Protein AF-A0AA36DPD6-F1 (afdb_monomer_lite)

Radius of gyration: 18.38 Å; chains: 1; bounding box: 48×62×48 Å

Secondary structure (DSSP, 8-state):
---------------TTSPPPP--SPPPPTTPPPP--SS-PPPPGGGGT--HHHHHHH-TTTTTTT---TTSSSSHHHHHHHHTTSTTTTS----SSS-HHHHHHHHHHHHHHHHHHHHS---GGGGGSSS-HHHHHHHHHTTTT-SBTTB-SPPTTS-TT--SSSTTTT--

Foldseek 3Di:
DDDDDDPPPPQQDPPVPFDQDDADDDDDDPPADFDDQPVPFDFAPCPVPCDQRNQQNQAVCAPQGNGADRRGCSHPRNVRSVVSVVNCQLAADDDPPDDRNVVSVVSVVVVQVVQCVVQFLQDPVLVVDPDDPVVSVSNRSNRGNNHDLQDYPQHPPADPVQSPNDPVSVPD

Organism: Cylicocyclus nassatus (NCBI:txid53992)

Structure (mmCIF, N/CA/C/O backbone):
data_AF-A0AA36DPD6-F1
#
_entry.id   AF-A0AA36DPD6-F1
#
loop_
_atom_site.group_PDB
_atom_site.id
_atom_site.type_symbol
_atom_site.label_atom_id
_atom_site.label_alt_id
_atom_site.label_comp_id
_atom_site.label_asym_id
_atom_site.label_entity_id
_atom_site.label_seq_id
_atom_site.pdbx_PDB_ins_code
_atom_site.Cartn_x
_atom_site.Cartn_y
_atom_site.Cartn_z
_atom_site.occupancy
_atom_site.B_iso_or_equiv
_atom_site.auth_seq_id
_atom_site.auth_comp_id
_atom_site.auth_asym_id
_atom_site.auth_atom_id
_atom_site.pdbx_PDB_model_num
ATOM 1 N N . MET A 1 1 ? -4.916 35.727 22.842 1.00 34.03 1 MET A N 1
ATOM 2 C CA . MET A 1 1 ? -4.747 35.913 21.387 1.00 34.03 1 MET A CA 1
ATOM 3 C C . MET A 1 1 ? -4.153 34.631 20.855 1.00 34.03 1 MET A C 1
ATOM 5 O O . MET A 1 1 ? -3.199 34.140 21.436 1.00 34.03 1 MET A O 1
ATOM 9 N N . ILE A 1 2 ? -4.848 34.042 19.893 1.00 33.34 2 ILE A N 1
ATOM 10 C CA . ILE A 1 2 ? -4.701 32.664 19.426 1.00 33.34 2 ILE A CA 1
ATOM 11 C C . ILE A 1 2 ? -3.486 32.595 18.495 1.00 33.34 2 ILE A C 1
ATOM 13 O O . ILE A 1 2 ? -3.433 33.336 17.515 1.00 33.34 2 ILE A O 1
ATOM 17 N N . GLU A 1 3 ? -2.517 31.735 18.809 1.00 30.28 3 GLU A N 1
ATOM 18 C CA . GLU A 1 3 ? -1.439 31.372 17.889 1.00 30.28 3 GLU A CA 1
ATOM 19 C C . GLU A 1 3 ? -2.005 30.448 16.805 1.00 30.28 3 GLU A C 1
ATOM 21 O O . GLU A 1 3 ? -2.449 29.330 17.067 1.00 30.28 3 GLU A O 1
ATOM 26 N N . ASN A 1 4 ? -2.027 30.956 15.574 1.00 33.47 4 ASN A N 1
ATOM 27 C CA . ASN A 1 4 ? -2.384 30.205 14.380 1.00 33.47 4 ASN A CA 1
ATOM 28 C C . ASN A 1 4 ? -1.277 29.191 14.067 1.00 33.47 4 ASN A C 1
ATOM 30 O O . ASN A 1 4 ? -0.265 29.534 13.457 1.00 33.47 4 ASN A O 1
ATOM 34 N N . ALA A 1 5 ? -1.490 27.933 14.450 1.00 35.34 5 ALA A N 1
ATOM 35 C CA . ALA A 1 5 ? -0.725 26.810 13.932 1.00 35.34 5 ALA A CA 1
ATOM 36 C C . ALA A 1 5 ? -1.111 26.580 12.463 1.00 35.34 5 ALA A C 1
ATOM 38 O O . ALA A 1 5 ? -2.192 26.081 12.141 1.00 35.34 5 ALA A O 1
ATOM 39 N N . THR A 1 6 ? -0.226 26.984 11.558 1.00 35.34 6 THR A N 1
ATOM 40 C CA . THR A 1 6 ? -0.337 26.748 10.121 1.00 35.34 6 THR A CA 1
ATOM 41 C C . THR A 1 6 ? -0.335 25.240 9.862 1.00 35.34 6 THR A C 1
ATOM 43 O O . THR A 1 6 ?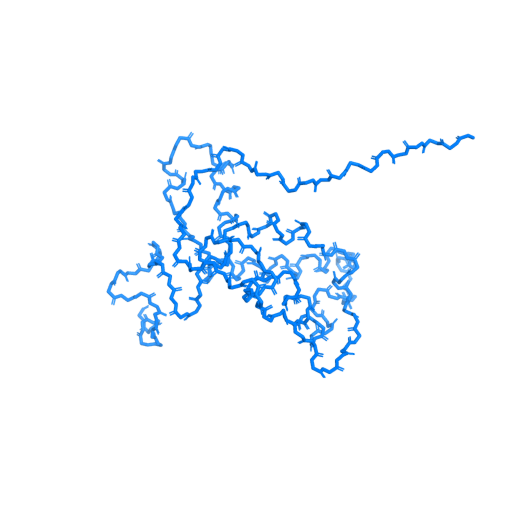 0.700 24.585 9.968 1.00 35.34 6 THR A O 1
ATOM 46 N N . LYS A 1 7 ? -1.501 24.678 9.518 1.00 37.25 7 LYS A N 1
ATOM 47 C CA . LYS A 1 7 ? -1.626 23.338 8.928 1.00 37.25 7 LYS A CA 1
ATOM 48 C C . LYS A 1 7 ? -0.817 23.311 7.632 1.00 37.25 7 LYS A C 1
ATOM 50 O O . LYS A 1 7 ? -1.281 23.773 6.591 1.00 37.25 7 LYS A O 1
ATOM 55 N N . LYS A 1 8 ? 0.408 22.793 7.702 1.00 32.47 8 LYS A N 1
ATOM 56 C CA . LYS A 1 8 ? 1.196 22.433 6.527 1.00 32.47 8 LYS A CA 1
ATOM 57 C C . LYS A 1 8 ? 0.502 21.220 5.907 1.00 32.47 8 LYS A C 1
ATOM 59 O O . LYS A 1 8 ? 0.535 20.132 6.470 1.00 32.47 8 LYS A O 1
ATOM 64 N N . SER A 1 9 ? -0.208 21.443 4.805 1.00 35.50 9 SER A N 1
ATOM 65 C CA . SER A 1 9 ? -0.670 20.369 3.932 1.00 35.50 9 SER A CA 1
ATOM 66 C C . SER A 1 9 ? 0.580 19.670 3.397 1.00 35.50 9 SER A C 1
ATOM 68 O O . SER A 1 9 ? 1.333 20.246 2.615 1.00 35.50 9 SER A O 1
ATOM 70 N N . LEU A 1 10 ? 0.852 18.477 3.924 1.00 37.88 10 LEU A N 1
ATOM 71 C CA . LEU A 1 10 ? 1.813 17.535 3.366 1.00 37.88 10 LEU A CA 1
ATOM 72 C C . LEU A 1 10 ? 1.173 16.981 2.091 1.00 37.88 10 LEU A C 1
ATOM 74 O O . LEU A 1 10 ? 0.448 15.993 2.137 1.00 37.88 10 LEU A O 1
ATOM 78 N N . LEU A 1 11 ? 1.373 17.665 0.962 1.00 39.38 11 LEU A N 1
ATOM 79 C CA . LEU A 1 11 ? 1.318 16.975 -0.324 1.00 39.38 11 LEU A CA 1
ATOM 80 C C . LEU A 1 11 ? 2.364 15.858 -0.264 1.00 39.38 11 LEU A C 1
ATOM 82 O O . LEU A 1 11 ? 3.486 16.126 0.168 1.00 39.38 11 LEU A O 1
ATOM 86 N N . ALA A 1 12 ? 1.980 14.636 -0.645 1.00 43.88 12 ALA A N 1
ATOM 87 C CA . ALA A 1 12 ? 2.880 13.493 -0.736 1.00 43.88 12 ALA A CA 1
ATOM 88 C C . ALA A 1 12 ? 4.146 13.924 -1.485 1.00 43.88 12 ALA A C 1
ATOM 90 O O . ALA A 1 12 ? 4.090 14.314 -2.653 1.00 43.88 12 ALA A O 1
ATOM 91 N N . THR A 1 13 ? 5.267 13.962 -0.769 1.00 44.75 13 THR A N 1
ATOM 92 C CA . THR A 1 13 ? 6.548 14.352 -1.344 1.00 44.75 13 THR A CA 1
ATOM 93 C C . THR A 1 13 ? 6.917 13.232 -2.300 1.00 44.75 13 THR A C 1
ATOM 95 O O . THR A 1 13 ? 7.258 12.137 -1.858 1.00 44.75 13 THR A O 1
ATOM 98 N N . THR A 1 14 ? 6.826 13.468 -3.608 1.00 54.22 14 THR A N 1
ATOM 99 C CA . THR A 1 14 ? 7.543 12.615 -4.550 1.00 54.22 14 THR A CA 1
ATOM 100 C C . THR A 1 14 ? 9.003 12.708 -4.140 1.00 54.22 14 THR A C 1
ATOM 102 O O . THR A 1 14 ? 9.580 13.795 -4.120 1.00 54.22 14 THR A O 1
ATOM 105 N N . LEU A 1 15 ? 9.581 11.603 -3.673 1.00 65.31 15 LEU A N 1
ATOM 106 C CA . LEU A 1 15 ? 11.009 11.562 -3.399 1.00 65.31 15 LEU A CA 1
ATOM 107 C C . LEU A 1 15 ? 11.703 11.691 -4.755 1.00 65.31 15 LEU A C 1
ATOM 109 O O . LEU A 1 15 ? 11.852 10.706 -5.472 1.00 65.31 15 LEU A O 1
ATOM 113 N N . ASP A 1 16 ? 12.069 12.922 -5.119 1.00 71.88 16 ASP A N 1
ATOM 114 C CA . ASP A 1 16 ? 12.589 13.291 -6.445 1.00 71.88 16 ASP A CA 1
ATOM 115 C C . ASP A 1 16 ? 13.867 12.521 -6.838 1.00 71.88 16 ASP A C 1
ATOM 117 O O . ASP A 1 16 ? 14.292 12.565 -7.990 1.00 71.88 16 ASP A O 1
ATOM 121 N N . PHE A 1 17 ? 14.485 11.806 -5.892 1.00 87.81 17 PHE A N 1
ATOM 122 C CA . PHE A 1 17 ? 15.659 10.968 -6.119 1.00 87.81 17 PHE A CA 1
ATOM 123 C C . PHE A 1 17 ? 15.339 9.519 -6.514 1.00 87.81 17 PHE A C 1
ATOM 125 O O . PHE A 1 17 ? 16.241 8.818 -6.977 1.00 87.81 17 PHE A O 1
ATOM 132 N N . CYS A 1 18 ? 14.101 9.038 -6.346 1.00 89.69 18 CYS A N 1
ATOM 133 C CA . CYS A 1 18 ? 13.770 7.676 -6.750 1.00 89.69 18 CYS A CA 1
ATOM 134 C C . CYS A 1 18 ? 13.742 7.556 -8.278 1.00 89.69 18 CYS A C 1
ATOM 136 O O . CYS A 1 18 ? 13.136 8.395 -8.950 1.00 89.69 18 CYS A O 1
ATOM 138 N N . PRO A 1 19 ? 14.375 6.517 -8.853 1.00 89.25 19 PRO A N 1
ATOM 139 C CA . PRO A 1 19 ? 14.387 6.342 -10.294 1.00 89.25 19 PRO A CA 1
ATOM 140 C C . PRO A 1 19 ? 12.966 6.102 -10.823 1.00 89.25 19 PRO A C 1
ATOM 142 O O . PRO A 1 19 ? 12.109 5.576 -10.101 1.00 89.25 19 PRO A O 1
ATOM 145 N N . PRO A 1 20 ? 12.709 6.461 -12.092 1.00 89.12 20 PRO A N 1
ATOM 146 C CA . PRO A 1 20 ? 11.426 6.195 -12.719 1.00 89.12 20 PRO A CA 1
ATOM 147 C C . PRO A 1 20 ? 11.160 4.688 -12.771 1.00 89.12 20 PRO A C 1
ATOM 149 O O . PRO A 1 20 ? 12.065 3.895 -13.026 1.00 89.12 20 PRO A O 1
ATOM 152 N N . HIS A 1 21 ? 9.902 4.304 -12.576 1.00 87.31 21 HIS A N 1
ATOM 153 C CA . HIS A 1 21 ? 9.437 2.925 -12.704 1.00 87.31 21 HIS A CA 1
ATOM 154 C C . HIS A 1 21 ? 8.688 2.707 -14.017 1.00 87.31 21 HIS A C 1
ATOM 156 O O . HIS A 1 21 ? 8.232 3.644 -14.677 1.00 87.31 21 HIS A O 1
ATOM 162 N N . LEU A 1 22 ? 8.549 1.439 -14.399 1.00 87.94 22 LEU A N 1
ATOM 163 C CA . LEU A 1 22 ? 7.739 1.056 -15.550 1.00 87.94 22 LEU A CA 1
ATOM 164 C C . LEU A 1 22 ? 6.251 1.059 -15.184 1.00 87.94 22 LEU A C 1
ATOM 166 O O . LEU A 1 22 ? 5.880 0.835 -14.034 1.00 87.94 22 LEU A O 1
ATOM 170 N N . VAL A 1 23 ? 5.392 1.279 -16.175 1.00 90.00 23 VAL A N 1
ATOM 171 C CA . VAL A 1 23 ? 3.936 1.176 -16.024 1.00 90.00 23 VAL A CA 1
ATOM 172 C C . VAL A 1 23 ? 3.443 0.071 -16.944 1.00 90.00 23 VAL A C 1
ATOM 174 O O . VAL A 1 23 ? 3.645 0.137 -18.157 1.00 90.00 23 VAL A O 1
ATOM 177 N N . PHE A 1 24 ? 2.816 -0.951 -16.365 1.00 86.31 24 PHE A N 1
ATOM 178 C CA . PHE A 1 24 ? 2.312 -2.115 -17.099 1.00 86.31 24 PHE A CA 1
ATOM 179 C C . PHE A 1 24 ? 0.782 -2.137 -17.211 1.00 86.31 24 PHE A C 1
ATOM 181 O O . PHE A 1 24 ? 0.250 -2.816 -18.091 1.00 86.31 24 PHE A O 1
ATOM 188 N N . ALA A 1 25 ? 0.064 -1.394 -16.361 1.00 85.44 25 ALA A N 1
ATOM 189 C CA . ALA A 1 25 ? -1.387 -1.259 -16.469 1.00 85.44 25 ALA A CA 1
ATOM 190 C C . ALA A 1 25 ? -1.805 -0.215 -17.511 1.00 85.44 25 ALA A C 1
ATOM 192 O O . ALA A 1 25 ? -1.099 0.751 -17.802 1.00 85.44 25 ALA A O 1
ATOM 193 N N . LYS A 1 26 ? -3.018 -0.399 -18.036 1.00 87.62 26 LYS A N 1
ATOM 194 C CA . LYS A 1 26 ? -3.732 0.647 -18.769 1.00 87.62 26 LYS A CA 1
ATOM 195 C C . LYS A 1 26 ? -4.464 1.543 -17.769 1.00 87.62 26 LYS A C 1
ATOM 197 O O . LYS A 1 26 ? -5.011 1.004 -16.805 1.00 87.62 26 LYS A O 1
ATOM 202 N N . PRO A 1 27 ? -4.493 2.869 -17.985 1.00 88.38 27 PRO A N 1
ATOM 203 C CA . PRO A 1 27 ? -5.273 3.757 -17.136 1.00 88.38 27 PRO A CA 1
ATOM 204 C C . PRO A 1 27 ? -6.757 3.349 -17.163 1.00 88.38 27 PRO A C 1
ATOM 206 O O . PRO A 1 27 ? -7.226 2.869 -18.200 1.00 88.38 27 PRO A O 1
ATOM 209 N N . PRO A 1 28 ? -7.480 3.500 -16.040 1.00 89.25 28 PRO A N 1
ATOM 210 C CA . PRO A 1 28 ? -8.913 3.233 -15.996 1.00 89.25 28 PRO A CA 1
ATOM 211 C C . PRO A 1 28 ? -9.686 4.236 -16.867 1.00 89.25 28 PRO A C 1
ATOM 213 O O . PRO A 1 28 ? -9.221 5.351 -17.100 1.00 89.25 28 PRO A O 1
ATOM 216 N N . ASP A 1 29 ? -10.871 3.834 -17.329 1.00 89.62 29 ASP A N 1
ATOM 217 C CA . ASP A 1 29 ? -11.792 4.712 -18.060 1.00 89.62 29 ASP A CA 1
ATOM 218 C C . ASP A 1 29 ? -12.310 5.854 -17.164 1.00 89.62 29 ASP A C 1
ATOM 220 O O . ASP A 1 29 ? -12.380 5.701 -15.946 1.00 89.62 29 ASP A O 1
ATOM 224 N N . GLU A 1 30 ? -12.725 6.984 -17.752 1.00 85.56 30 GLU A N 1
ATOM 225 C CA . GLU A 1 30 ? -13.232 8.139 -16.982 1.00 85.56 30 GLU A CA 1
ATOM 226 C C . GLU A 1 30 ? -14.502 7.813 -16.170 1.00 85.56 30 GLU A C 1
ATOM 228 O O . GLU A 1 30 ? -14.681 8.336 -15.072 1.00 85.56 30 GLU A O 1
ATOM 233 N N . ASP A 1 31 ? -15.342 6.900 -16.670 1.00 88.62 31 ASP A N 1
ATOM 234 C CA . ASP A 1 31 ? -16.610 6.485 -16.047 1.00 88.62 31 ASP A CA 1
ATOM 235 C C . ASP A 1 31 ? -16.465 5.244 -15.143 1.00 88.62 31 ASP A C 1
ATOM 237 O O . ASP A 1 31 ? -17.416 4.488 -14.925 1.00 88.62 31 ASP A O 1
ATOM 241 N N . CYS A 1 32 ? -15.261 4.984 -14.637 1.00 87.75 32 CYS A N 1
ATOM 242 C CA . CYS A 1 32 ? -14.981 3.793 -13.850 1.00 87.75 32 CYS A CA 1
ATOM 243 C C . CYS A 1 32 ? -15.738 3.756 -12.508 1.00 87.75 32 CYS A C 1
ATOM 245 O O . CYS A 1 32 ? -15.898 4.757 -11.805 1.00 87.75 32 CYS A O 1
ATOM 247 N N . GLU A 1 33 ? -16.192 2.562 -12.117 1.00 87.31 33 GLU A N 1
ATOM 248 C CA . GLU A 1 33 ? -16.903 2.378 -10.854 1.00 87.31 33 GLU A CA 1
ATOM 249 C C . GLU A 1 33 ? -15.937 2.382 -9.668 1.00 87.31 33 GLU A C 1
ATOM 251 O O . GLU A 1 33 ? -15.002 1.583 -9.583 1.00 87.31 33 GLU A O 1
ATOM 256 N N . SER A 1 34 ? -16.194 3.259 -8.699 1.00 86.94 34 SER A N 1
ATOM 257 C CA . SER A 1 34 ? -15.450 3.246 -7.443 1.00 86.94 34 SER A CA 1
ATOM 258 C C . SER A 1 34 ? -15.900 2.101 -6.519 1.00 86.94 34 SER A C 1
ATOM 260 O O . SER A 1 34 ? -17.082 1.746 -6.510 1.00 86.94 34 SER A O 1
ATOM 262 N N . PRO A 1 35 ? -15.023 1.621 -5.615 1.00 91.06 35 PRO A N 1
ATOM 263 C CA . PRO A 1 35 ? -15.359 0.673 -4.567 1.00 91.06 35 PRO A CA 1
ATOM 264 C C . PRO A 1 35 ? -16.590 1.099 -3.775 1.00 91.06 35 PRO A C 1
ATOM 266 O O . PRO A 1 35 ? -16.733 2.264 -3.369 1.00 91.06 35 PRO A O 1
ATOM 269 N N . ARG A 1 36 ? -17.458 0.119 -3.525 1.00 92.06 36 ARG A N 1
ATOM 270 C CA . ARG A 1 36 ? -18.697 0.268 -2.771 1.00 92.06 36 ARG A CA 1
ATOM 271 C C . ARG A 1 36 ? -18.694 -0.669 -1.573 1.00 92.06 36 ARG A C 1
ATOM 273 O O . ARG A 1 36 ? -18.236 -1.800 -1.664 1.00 92.06 36 ARG A O 1
ATOM 280 N N . ASP A 1 37 ? -19.268 -0.194 -0.473 1.00 93.44 37 ASP A N 1
ATOM 281 C CA . ASP A 1 37 ? -19.578 -1.022 0.685 1.00 93.44 37 ASP A CA 1
ATOM 282 C C . ASP A 1 37 ? -21.001 -1.585 0.545 1.00 93.44 37 ASP A C 1
ATOM 284 O O . ASP A 1 37 ? -21.969 -0.831 0.693 1.00 93.44 37 ASP A O 1
ATOM 288 N N . PRO A 1 38 ? -21.176 -2.874 0.215 1.00 93.50 38 PRO A N 1
ATOM 289 C CA . PRO A 1 38 ? -22.504 -3.447 0.022 1.00 93.50 38 PRO A CA 1
ATOM 290 C C . PRO A 1 38 ? -23.324 -3.502 1.317 1.00 93.50 38 PRO A C 1
ATOM 292 O O . PRO A 1 38 ? -24.552 -3.451 1.251 1.00 93.50 38 PRO A O 1
ATOM 295 N N . LEU A 1 39 ? -22.674 -3.584 2.484 1.00 95.94 39 LEU A N 1
ATOM 296 C CA . LEU A 1 39 ? -23.349 -3.707 3.779 1.00 95.94 39 LEU A CA 1
ATOM 297 C C . LEU A 1 39 ? -23.419 -2.390 4.560 1.00 95.94 39 LEU A C 1
ATOM 299 O O . LEU A 1 39 ? -24.071 -2.350 5.601 1.00 95.94 39 LEU A O 1
ATOM 303 N N . ASN A 1 40 ? -22.797 -1.317 4.057 1.00 94.88 40 ASN A N 1
ATOM 304 C CA . ASN A 1 40 ? -22.687 -0.024 4.742 1.00 94.88 40 ASN A CA 1
ATOM 305 C C . ASN A 1 40 ? -22.223 -0.191 6.200 1.00 94.88 40 ASN A C 1
ATOM 307 O O . ASN A 1 40 ? -22.870 0.301 7.134 1.00 94.88 40 ASN A O 1
ATOM 311 N N . LEU A 1 41 ? -21.131 -0.930 6.399 1.00 95.19 41 LEU A N 1
ATOM 312 C CA . LEU A 1 41 ? -20.581 -1.167 7.725 1.00 95.19 41 LEU A CA 1
ATOM 313 C C . LEU A 1 41 ? -20.127 0.149 8.364 1.00 95.19 41 LEU A C 1
ATOM 315 O O . LEU A 1 41 ? -19.783 1.133 7.701 1.00 95.19 41 LEU A O 1
ATOM 319 N N . LYS A 1 42 ? -20.129 0.157 9.699 1.00 94.56 42 LYS A N 1
ATOM 320 C CA . LYS A 1 42 ? -19.601 1.281 10.473 1.00 94.56 42 LYS A CA 1
ATOM 321 C C . LYS A 1 42 ? -18.109 1.447 10.201 1.00 94.56 42 LYS A C 1
ATOM 323 O O . LYS A 1 42 ? -17.421 0.485 9.873 1.00 94.56 42 LYS A O 1
ATOM 328 N N . LYS A 1 43 ? -17.628 2.676 10.384 1.00 93.62 43 LYS A N 1
ATOM 329 C CA . LYS A 1 43 ? -16.204 2.979 10.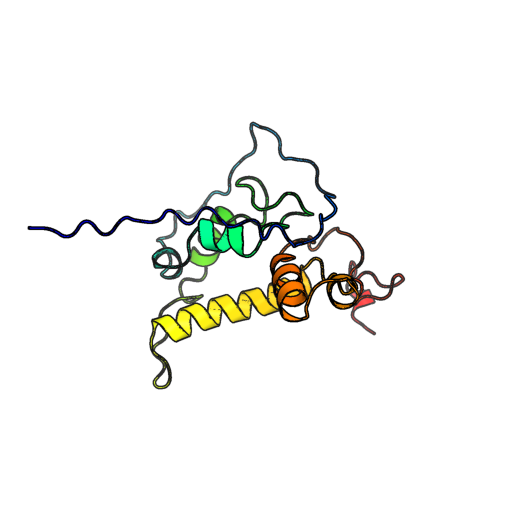274 1.00 93.62 43 LYS A CA 1
ATOM 330 C C . LYS A 1 43 ? -15.385 2.158 11.266 1.00 93.62 43 LYS A C 1
ATOM 332 O O . LYS A 1 43 ? -15.812 2.001 12.412 1.00 93.62 43 LYS A O 1
ATOM 337 N N . SER A 1 44 ? -14.237 1.660 10.823 1.00 91.25 44 SER A N 1
ATOM 338 C CA . SER A 1 44 ? -13.271 0.950 11.669 1.00 91.25 44 SER A CA 1
ATOM 339 C C . SER A 1 44 ? -12.309 1.931 12.355 1.00 91.25 44 SER A C 1
ATOM 341 O O . SER A 1 44 ? -12.062 3.004 11.800 1.00 91.25 44 SER A O 1
ATOM 343 N N . PRO A 1 45 ? -11.717 1.580 13.514 1.00 90.19 45 PRO A N 1
ATOM 344 C CA . PRO A 1 45 ? -10.804 2.471 14.246 1.00 90.19 45 PRO A CA 1
ATOM 345 C C . PRO A 1 45 ? -9.605 2.971 13.422 1.00 90.19 45 PRO A C 1
ATOM 347 O O . PRO A 1 45 ? -9.154 4.098 13.596 1.00 90.19 45 PRO A O 1
ATOM 350 N N . ILE A 1 46 ? -9.125 2.173 12.463 1.00 93.56 46 ILE A N 1
ATOM 351 C CA . ILE A 1 46 ? -8.046 2.568 11.542 1.00 93.56 46 ILE A CA 1
ATOM 352 C C . ILE A 1 46 ? -8.360 3.860 10.756 1.00 93.56 46 ILE A C 1
ATOM 354 O O . ILE A 1 46 ? -7.447 4.623 10.445 1.00 93.56 46 ILE A O 1
ATOM 358 N N . GLU A 1 47 ? -9.642 4.158 10.487 1.00 94.38 47 GLU A N 1
ATOM 359 C CA . GLU A 1 47 ? -10.076 5.381 9.784 1.00 94.38 47 GLU A CA 1
ATOM 360 C C . GLU A 1 47 ? -9.844 6.666 10.595 1.00 94.38 47 GLU A C 1
ATOM 362 O O . GLU A 1 47 ? -9.989 7.763 10.054 1.00 94.38 47 GLU A O 1
ATOM 367 N N . GLU A 1 48 ? -9.515 6.559 11.884 1.00 92.12 48 GLU A N 1
ATOM 368 C CA . GLU A 1 48 ? -9.257 7.712 12.752 1.00 92.12 48 GLU A CA 1
ATOM 369 C C . GLU A 1 48 ? -7.848 8.287 12.570 1.00 92.12 48 GLU A C 1
ATOM 371 O O . GLU A 1 48 ? -7.625 9.464 12.863 1.00 92.12 48 GLU A O 1
ATOM 376 N N . TRP A 1 49 ? -6.897 7.486 12.079 1.00 92.06 49 TRP A N 1
ATOM 377 C CA . TRP A 1 49 ? -5.488 7.884 12.011 1.00 92.06 49 TRP A CA 1
ATOM 378 C C . TRP A 1 49 ? -4.788 7.540 10.695 1.00 92.06 49 TRP A C 1
ATOM 380 O O . TRP A 1 49 ? -3.841 8.239 10.339 1.00 92.06 49 TRP A O 1
ATOM 390 N N . PHE A 1 50 ? -5.209 6.497 9.976 1.00 94.94 50 PHE A N 1
ATOM 391 C CA . PHE A 1 50 ? -4.595 6.114 8.707 1.00 94.94 50 PHE A CA 1
ATOM 392 C C . PHE A 1 50 ? -5.292 6.845 7.563 1.00 94.94 50 PHE A C 1
ATOM 394 O O . PHE A 1 50 ? -6.463 6.5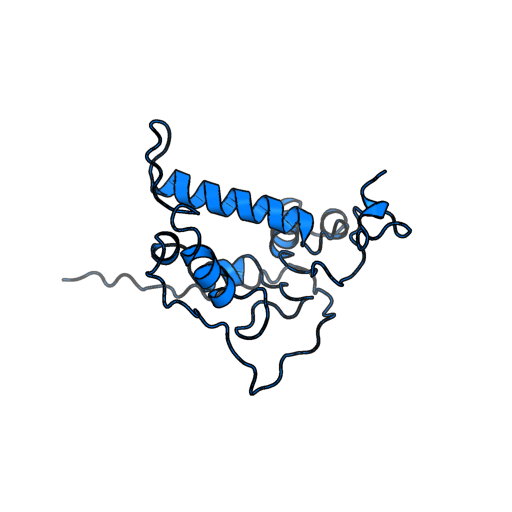91 7.289 1.00 94.94 50 PHE A O 1
ATOM 401 N N . THR A 1 51 ? -4.596 7.780 6.916 1.00 95.81 51 THR A N 1
ATOM 402 C CA . THR A 1 51 ? -5.219 8.690 5.946 1.00 95.81 51 THR A CA 1
ATOM 403 C C . THR A 1 51 ? -4.951 8.296 4.495 1.00 95.81 51 THR A C 1
ATOM 405 O O . THR A 1 51 ? -4.063 7.493 4.196 1.00 95.81 51 THR A O 1
ATOM 408 N N . LYS A 1 52 ? -5.710 8.904 3.571 1.00 96.06 52 LYS A N 1
ATOM 409 C CA . LYS A 1 52 ? -5.502 8.745 2.125 1.00 96.06 52 LYS A CA 1
ATOM 410 C C . LYS A 1 52 ? -4.086 9.157 1.730 1.00 96.06 52 LYS A C 1
ATOM 412 O O . LYS A 1 52 ? -3.430 8.430 0.997 1.00 96.06 52 LYS A O 1
ATOM 417 N N . GLU A 1 53 ? -3.599 10.262 2.283 1.00 95.44 53 GLU A N 1
ATOM 418 C CA . GLU A 1 53 ? -2.263 10.792 2.011 1.00 95.44 53 GLU A CA 1
ATOM 419 C C . GLU A 1 53 ? -1.170 9.822 2.469 1.00 95.44 53 GLU A C 1
ATOM 421 O O . GLU A 1 53 ? -0.197 9.628 1.752 1.00 95.44 53 GLU A O 1
ATOM 426 N N . MET A 1 54 ? -1.342 9.165 3.624 1.00 94.44 54 MET A N 1
ATOM 427 C CA . MET A 1 54 ? -0.403 8.135 4.082 1.00 94.44 54 MET A CA 1
ATOM 428 C C . MET A 1 54 ? -0.379 6.936 3.133 1.00 94.44 54 MET A C 1
ATOM 430 O O . MET A 1 54 ? 0.691 6.449 2.789 1.00 94.44 54 MET A O 1
ATOM 434 N N . PHE A 1 55 ? -1.548 6.460 2.696 1.00 94.81 55 PHE A N 1
ATOM 435 C CA . PHE A 1 55 ? -1.626 5.350 1.746 1.00 94.81 55 PHE A CA 1
ATOM 436 C C . PHE A 1 55 ? -0.971 5.707 0.405 1.00 94.81 55 PHE A C 1
ATOM 438 O O . PHE A 1 55 ? -0.217 4.911 -0.148 1.00 94.81 55 PHE A O 1
ATOM 445 N N . GLU A 1 56 ? -1.240 6.904 -0.113 1.00 93.81 56 GLU A N 1
ATOM 446 C CA . GLU A 1 56 ? -0.681 7.370 -1.385 1.00 93.81 56 GLU A CA 1
ATOM 447 C C . GLU A 1 56 ? 0.828 7.616 -1.319 1.00 93.81 56 GLU A C 1
ATOM 449 O O . GLU A 1 56 ? 1.532 7.329 -2.285 1.00 93.81 56 GLU A O 1
ATOM 454 N N . ASP A 1 57 ? 1.335 8.066 -0.171 1.00 90.62 57 ASP A N 1
ATOM 455 C CA . ASP A 1 57 ? 2.771 8.212 0.070 1.00 90.62 57 ASP A CA 1
ATOM 456 C C . ASP A 1 57 ? 3.488 6.856 0.187 1.00 90.62 57 ASP A C 1
ATOM 458 O O . ASP A 1 57 ? 4.588 6.693 -0.347 1.00 90.62 57 ASP A O 1
ATOM 462 N N . LEU A 1 58 ? 2.860 5.870 0.836 1.00 90.88 58 LEU A N 1
ATOM 463 C CA . LEU A 1 58 ? 3.417 4.524 1.001 1.00 90.88 58 LEU A CA 1
ATOM 464 C C . LEU A 1 58 ? 3.425 3.720 -0.303 1.00 90.88 58 LEU A C 1
ATOM 466 O O . LEU A 1 58 ? 4.349 2.939 -0.530 1.00 90.88 58 LEU A O 1
ATOM 470 N N . PHE A 1 59 ? 2.415 3.893 -1.161 1.00 92.94 59 PHE A N 1
ATOM 471 C CA . PHE A 1 59 ? 2.210 3.040 -2.338 1.00 92.94 59 PHE A CA 1
ATOM 472 C C . PHE A 1 59 ? 2.119 3.815 -3.663 1.00 92.94 59 PHE A C 1
ATOM 474 O O . PHE A 1 59 ? 1.199 3.573 -4.451 1.00 92.94 59 PHE A O 1
ATOM 481 N N . PRO A 1 60 ? 3.070 4.716 -3.976 1.00 92.44 60 PRO A N 1
ATOM 482 C CA . PRO A 1 60 ? 3.004 5.565 -5.166 1.00 92.44 60 PRO A CA 1
ATOM 483 C C . PRO A 1 60 ? 3.086 4.774 -6.477 1.00 92.44 60 PRO A C 1
ATOM 485 O O . PRO A 1 60 ? 2.670 5.274 -7.518 1.00 92.44 60 PRO A O 1
ATOM 488 N N . LYS A 1 61 ? 3.602 3.538 -6.441 1.00 92.00 61 LYS A N 1
ATOM 489 C CA . LYS A 1 61 ? 3.737 2.663 -7.614 1.00 92.00 61 LYS A CA 1
ATOM 490 C C . LYS A 1 61 ? 2.679 1.554 -7.686 1.00 92.00 61 LYS A C 1
ATOM 492 O O . LYS A 1 61 ? 2.813 0.644 -8.504 1.00 92.00 61 LYS A O 1
ATOM 497 N N . ALA A 1 62 ? 1.641 1.611 -6.851 1.00 92.44 62 ALA A N 1
ATOM 498 C CA . ALA A 1 62 ? 0.596 0.593 -6.823 1.00 92.44 62 ALA A CA 1
ATOM 499 C C . ALA A 1 62 ? -0.066 0.373 -8.197 1.00 92.44 62 ALA A C 1
ATOM 501 O O . ALA A 1 62 ? 0.039 1.205 -9.099 1.00 92.44 62 ALA A O 1
ATOM 502 N N . ASN A 1 63 ? -0.804 -0.727 -8.349 1.00 91.75 63 ASN A N 1
ATOM 503 C CA . ASN A 1 63 ? -1.584 -1.023 -9.557 1.00 91.75 63 ASN A CA 1
ATOM 504 C C . ASN A 1 63 ? -0.721 -1.024 -10.833 1.00 91.75 63 ASN A C 1
ATOM 506 O O . ASN A 1 63 ? -1.014 -0.311 -11.796 1.00 91.75 63 ASN A O 1
ATOM 510 N N . LEU A 1 64 ? 0.351 -1.823 -10.841 1.00 90.06 64 LEU A N 1
ATOM 511 C CA . LEU A 1 64 ? 1.250 -1.988 -11.989 1.00 90.06 64 LEU A CA 1
ATOM 512 C C . LEU A 1 64 ? 1.887 -0.670 -12.450 1.00 90.06 64 LEU A C 1
ATOM 514 O O . LEU A 1 64 ? 2.027 -0.423 -13.651 1.00 90.06 64 LEU A O 1
ATOM 518 N N . GLY A 1 65 ? 2.256 0.181 -11.491 1.00 89.81 65 GLY A N 1
ATOM 519 C CA . GLY A 1 65 ? 2.960 1.437 -11.727 1.00 89.81 65 GLY A CA 1
ATOM 520 C C . GLY A 1 65 ? 2.072 2.659 -11.971 1.00 89.81 65 GLY A C 1
ATOM 521 O O . GLY A 1 65 ? 2.613 3.757 -12.081 1.00 89.81 65 GLY A O 1
ATOM 522 N N . LEU A 1 66 ? 0.742 2.522 -12.032 1.00 91.38 66 LEU A N 1
ATOM 523 C CA . LEU A 1 66 ? -0.160 3.679 -12.174 1.00 91.38 66 LEU A CA 1
ATOM 524 C C . LEU A 1 66 ? -0.308 4.502 -10.889 1.00 91.38 66 LEU A C 1
ATOM 526 O O . LEU A 1 66 ? -0.757 5.645 -10.940 1.00 91.38 66 LEU A O 1
ATOM 530 N N . GLY A 1 67 ? 0.051 3.916 -9.753 1.00 92.12 67 GLY A N 1
ATOM 531 C CA . GLY A 1 67 ? -0.222 4.464 -8.439 1.00 92.12 67 GLY A CA 1
ATOM 532 C C . GLY A 1 67 ? -1.665 4.221 -7.990 1.00 92.12 67 GLY A C 1
ATOM 533 O O . GLY A 1 67 ? -2.449 3.537 -8.663 1.00 92.12 67 GLY A O 1
ATOM 534 N N . PRO A 1 68 ? -2.034 4.730 -6.808 1.00 93.12 68 PRO A N 1
ATOM 535 C CA . PRO A 1 68 ? -3.371 4.560 -6.263 1.00 93.12 68 PRO A CA 1
ATOM 536 C C . PRO A 1 68 ? -4.402 5.331 -7.087 1.00 93.12 68 PRO A C 1
ATOM 538 O O . PRO A 1 68 ? -4.245 6.517 -7.361 1.00 93.12 68 PRO A O 1
ATOM 541 N N . HIS A 1 69 ? -5.495 4.664 -7.445 1.00 91.88 69 HIS A N 1
ATOM 542 C CA . HIS A 1 69 ? -6.620 5.283 -8.140 1.00 91.88 69 HIS A CA 1
ATOM 543 C C . HIS A 1 69 ? -7.922 4.722 -7.587 1.00 91.88 69 HIS A C 1
ATOM 545 O O . HIS A 1 69 ? -8.019 3.522 -7.347 1.00 91.88 69 HIS A O 1
ATOM 551 N N . GLU A 1 70 ? -8.957 5.548 -7.435 1.00 89.12 70 GLU A N 1
ATOM 552 C CA . GLU A 1 70 ? -10.235 5.137 -6.828 1.00 89.12 70 GLU A CA 1
ATOM 553 C C . GLU A 1 70 ? -10.998 4.066 -7.609 1.00 89.12 70 GLU A C 1
ATOM 555 O O . GLU A 1 70 ? -11.998 3.579 -7.115 1.00 89.12 70 GLU A O 1
ATOM 560 N N . CYS A 1 71 ? -10.541 3.688 -8.796 1.00 88.62 71 CYS A N 1
ATOM 561 C CA . CYS A 1 71 ? -11.151 2.645 -9.624 1.00 88.62 71 CYS A CA 1
ATOM 562 C C . CYS A 1 71 ? -10.279 1.402 -9.768 1.00 88.62 71 CYS A C 1
ATOM 564 O O . CYS A 1 71 ? -10.668 0.443 -10.428 1.00 88.62 71 CYS A O 1
ATOM 566 N N . LEU A 1 72 ? -9.078 1.433 -9.196 1.00 90.25 72 LEU A N 1
ATOM 567 C CA . LEU A 1 72 ? -8.154 0.315 -9.225 1.00 90.25 72 LEU A CA 1
ATOM 568 C C . LEU A 1 72 ? -8.176 -0.396 -7.862 1.00 90.25 72 LEU A C 1
ATOM 570 O O . LEU A 1 72 ? -8.547 0.211 -6.849 1.00 90.25 72 LEU A O 1
ATOM 574 N N . PRO A 1 73 ? -7.811 -1.688 -7.806 1.00 89.19 73 PRO A N 1
ATOM 575 C CA . PRO A 1 73 ? -7.951 -2.479 -6.586 1.00 89.19 73 PRO A CA 1
ATOM 576 C C . PRO A 1 73 ? -7.163 -1.915 -5.406 1.00 89.19 73 PRO A C 1
ATOM 578 O O . PRO A 1 73 ? -7.704 -1.832 -4.301 1.00 89.19 73 PRO A O 1
ATOM 581 N N . TYR A 1 74 ? -5.920 -1.479 -5.630 1.00 92.62 74 TYR A N 1
ATOM 582 C CA . TYR A 1 74 ? -5.079 -0.894 -4.592 1.00 92.62 74 TYR A CA 1
ATOM 583 C C . TYR A 1 74 ? -5.336 0.609 -4.502 1.00 92.62 74 TYR A C 1
ATOM 585 O O . TYR A 1 74 ? -4.615 1.437 -5.060 1.00 92.62 74 TYR A O 1
ATOM 593 N N . SER A 1 75 ? -6.411 0.950 -3.799 1.00 94.31 75 SER A N 1
ATOM 594 C CA . SER A 1 75 ? -6.787 2.318 -3.461 1.00 94.31 75 SER A CA 1
ATOM 595 C C . SER A 1 75 ? -7.048 2.434 -1.963 1.00 94.31 75 SER A C 1
ATOM 597 O O . SER A 1 75 ? -7.490 1.472 -1.327 1.00 94.31 75 SER A O 1
ATOM 599 N N . TYR A 1 76 ? -6.850 3.629 -1.402 1.00 95.94 76 TYR A N 1
ATOM 600 C CA . TYR A 1 76 ? -7.190 3.899 -0.003 1.00 95.94 76 TYR A CA 1
ATOM 601 C C . TYR A 1 76 ? -8.651 3.538 0.308 1.00 95.94 76 TYR A C 1
ATOM 603 O O . TYR A 1 76 ? -8.948 2.933 1.337 1.00 95.94 76 TYR A O 1
ATOM 611 N N . LYS A 1 77 ? -9.573 3.852 -0.613 1.00 95.38 77 LYS A N 1
ATOM 612 C CA . LYS A 1 77 ? -11.001 3.557 -0.458 1.00 95.38 77 LYS A CA 1
ATOM 613 C C . LYS A 1 77 ? -11.257 2.051 -0.396 1.00 95.38 77 LYS A C 1
ATOM 615 O O . LYS A 1 77 ? -11.975 1.610 0.495 1.00 95.38 77 LYS A O 1
ATOM 620 N N . SER A 1 78 ? -10.655 1.270 -1.294 1.00 95.12 78 SER A N 1
ATOM 621 C CA . SER A 1 78 ? -10.745 -0.197 -1.268 1.00 95.12 78 SER A CA 1
ATOM 622 C C . SER A 1 78 ? -10.228 -0.757 0.057 1.00 95.12 78 SER A C 1
ATOM 624 O O . SER A 1 78 ? -10.907 -1.564 0.688 1.00 95.12 78 SER A O 1
ATOM 626 N N . PHE A 1 79 ? -9.056 -0.289 0.500 1.00 95.25 79 PHE A N 1
ATOM 627 C CA . PHE A 1 79 ? -8.411 -0.747 1.730 1.00 95.25 79 PHE A CA 1
ATOM 628 C C . PHE A 1 79 ? -9.268 -0.472 2.970 1.00 95.25 79 PHE A C 1
ATOM 630 O O . PHE A 1 79 ? -9.554 -1.388 3.738 1.00 95.25 79 PHE A O 1
ATOM 637 N N . ILE A 1 80 ? -9.742 0.764 3.138 1.00 96.19 80 ILE A N 1
ATOM 638 C CA . ILE A 1 80 ? -10.579 1.137 4.282 1.00 96.19 80 ILE A CA 1
ATOM 639 C C . ILE A 1 80 ? -11.910 0.386 4.280 1.00 96.19 80 ILE A C 1
ATOM 641 O O . ILE A 1 80 ? -12.343 -0.089 5.327 1.00 96.19 80 ILE A O 1
ATOM 645 N N . LEU A 1 81 ? -12.560 0.241 3.121 1.00 95.75 81 LEU A N 1
ATOM 646 C CA . LEU A 1 81 ? -13.806 -0.520 3.050 1.00 95.75 81 LEU A CA 1
ATOM 647 C C . LEU A 1 81 ? -13.594 -1.985 3.427 1.00 95.75 81 LEU A C 1
ATOM 649 O O . LEU A 1 81 ? -14.414 -2.524 4.162 1.00 95.75 81 LEU A O 1
ATOM 653 N N . ALA A 1 82 ? -12.496 -2.606 2.990 1.00 95.00 82 ALA A N 1
ATOM 654 C CA . ALA A 1 82 ? -12.146 -3.963 3.400 1.00 95.00 82 ALA A CA 1
ATOM 655 C C . ALA A 1 82 ? -11.868 -4.047 4.912 1.00 95.00 82 ALA A C 1
ATOM 657 O O . ALA A 1 82 ? -12.370 -4.955 5.574 1.00 95.00 82 ALA A O 1
ATOM 658 N N . ALA A 1 83 ? -11.148 -3.073 5.478 1.00 95.25 83 ALA A N 1
ATOM 659 C CA . ALA A 1 83 ? -10.831 -3.028 6.906 1.00 95.25 83 ALA A CA 1
ATOM 660 C C . ALA A 1 83 ? -12.085 -2.988 7.799 1.00 95.25 83 ALA A C 1
ATOM 662 O O . ALA A 1 83 ? -12.093 -3.586 8.872 1.00 95.25 83 ALA A O 1
ATOM 663 N N . ARG A 1 84 ? -13.193 -2.386 7.345 1.00 95.62 84 ARG A N 1
ATOM 664 C CA . ARG A 1 84 ? -14.467 -2.396 8.095 1.00 95.62 84 ARG A CA 1
ATOM 665 C C . ARG A 1 84 ? -15.041 -3.790 8.340 1.00 95.62 84 ARG A C 1
ATOM 667 O O . ARG A 1 84 ? -15.768 -3.977 9.313 1.00 95.62 84 ARG A O 1
ATOM 674 N N . TYR A 1 85 ? -14.729 -4.761 7.481 1.00 95.56 85 TYR A N 1
ATOM 675 C CA . TYR A 1 85 ? -15.159 -6.154 7.649 1.00 95.56 85 TYR A CA 1
ATOM 676 C C . TYR A 1 85 ? -14.315 -6.902 8.692 1.00 95.56 85 TYR A C 1
ATOM 678 O O . TYR A 1 85 ? -14.708 -7.978 9.137 1.00 95.56 85 TYR A O 1
ATOM 686 N N . PHE A 1 86 ? -13.202 -6.306 9.129 1.00 93.81 86 PHE A N 1
ATOM 687 C CA . PHE A 1 86 ? -12.303 -6.815 10.159 1.00 93.81 86 PHE A CA 1
ATOM 688 C C . PHE A 1 86 ? -12.073 -5.721 11.214 1.00 93.81 86 PHE A C 1
ATOM 690 O O . PHE A 1 86 ? -10.983 -5.168 11.295 1.00 93.81 86 PHE A O 1
ATOM 697 N N . PRO A 1 87 ? -13.083 -5.372 12.033 1.00 89.06 87 PRO A N 1
ATOM 698 C CA . PRO A 1 87 ? -13.035 -4.196 12.912 1.00 89.06 87 PRO A CA 1
ATOM 699 C C . PRO A 1 87 ? -11.927 -4.229 13.980 1.00 89.06 87 PRO A C 1
ATOM 701 O O . PRO A 1 87 ? -11.619 -3.192 14.561 1.00 89.06 87 PRO A O 1
ATOM 704 N N . GLU A 1 88 ? -11.344 -5.401 14.240 1.00 88.69 88 GLU A N 1
ATOM 705 C CA . GLU A 1 88 ? -10.198 -5.581 15.138 1.00 88.69 88 GLU A CA 1
ATOM 706 C C . GLU A 1 88 ? -8.852 -5.252 14.461 1.00 88.69 88 GLU A C 1
ATOM 708 O O . GLU A 1 88 ? -7.893 -4.917 15.152 1.00 88.69 88 GLU A O 1
ATOM 713 N N . PHE A 1 89 ? -8.774 -5.294 13.125 1.00 90.50 89 PHE A N 1
ATOM 714 C CA . PHE A 1 89 ? -7.560 -4.992 12.362 1.00 90.50 89 PHE A CA 1
ATOM 715 C C . PHE A 1 89 ? -7.191 -3.511 12.467 1.00 90.50 89 PHE A C 1
ATOM 717 O O . PHE A 1 89 ? -8.008 -2.630 12.171 1.00 90.50 89 PHE A O 1
ATOM 724 N N . GLY A 1 90 ? -5.957 -3.227 12.895 1.00 85.00 90 GLY A N 1
ATOM 725 C CA . GLY A 1 90 ? -5.535 -1.859 13.211 1.00 85.00 90 GLY A CA 1
ATOM 726 C C . GLY A 1 90 ? -6.411 -1.190 14.282 1.00 85.00 90 GLY A C 1
ATOM 727 O O . GLY A 1 90 ? -6.468 0.042 14.342 1.00 85.00 90 GLY A O 1
ATOM 728 N N . GLY A 1 91 ? -7.129 -1.994 15.077 1.00 77.81 91 GLY A N 1
ATOM 729 C CA . GLY A 1 91 ? -8.047 -1.584 16.134 1.00 77.81 91 GLY A CA 1
ATOM 730 C C . GLY A 1 91 ? -7.445 -1.689 17.537 1.00 77.81 91 GLY A C 1
ATOM 731 O O . GLY A 1 91 ? -6.287 -2.054 17.729 1.00 77.81 91 GLY A O 1
ATOM 732 N N . GLU A 1 92 ? -8.226 -1.309 18.550 1.00 68.50 92 GLU A N 1
ATOM 733 C CA . GLU A 1 92 ? -7.793 -1.382 19.948 1.00 68.50 92 GLU A CA 1
ATOM 734 C C . GLU A 1 92 ? -7.848 -2.815 20.486 1.00 68.50 92 GLU A C 1
ATOM 736 O O . GLU A 1 92 ? -8.905 -3.323 20.859 1.00 68.50 92 GLU A O 1
ATOM 741 N N . THR A 1 93 ? -6.685 -3.434 20.634 1.00 64.62 93 THR A N 1
ATOM 742 C CA . THR A 1 93 ? -6.486 -4.561 21.548 1.00 64.62 93 THR A CA 1
ATOM 743 C C . THR A 1 93 ? -5.616 -4.091 22.703 1.00 64.62 93 THR A C 1
ATOM 745 O O . THR A 1 93 ? -4.445 -3.758 22.534 1.00 64.62 93 THR A O 1
ATOM 748 N N . LEU A 1 94 ? -6.210 -4.035 23.900 1.00 62.62 94 LEU A N 1
ATOM 749 C CA . LEU A 1 94 ? -5.514 -3.690 25.139 1.00 62.62 94 LEU A CA 1
ATOM 750 C C . LEU A 1 94 ? -4.382 -4.696 25.383 1.00 62.62 94 LEU A C 1
ATOM 752 O O . LEU A 1 94 ? -4.615 -5.815 25.842 1.00 62.62 94 LEU A O 1
ATOM 756 N N . ASN A 1 95 ? -3.151 -4.289 25.090 1.00 64.88 95 ASN A N 1
ATOM 757 C CA . ASN A 1 95 ? -1.947 -4.994 25.500 1.00 64.88 95 ASN A CA 1
ATOM 758 C C . ASN A 1 95 ? -1.374 -4.300 26.748 1.00 64.88 95 ASN A C 1
ATOM 760 O O . ASN A 1 95 ? -1.440 -3.083 26.875 1.00 64.88 95 ASN A O 1
ATOM 764 N N . LYS A 1 96 ? -0.822 -5.070 27.691 1.00 68.19 96 LYS A N 1
ATOM 765 C CA . LYS A 1 96 ? -0.144 -4.526 28.880 1.00 68.19 96 LYS A CA 1
ATOM 766 C C . LYS A 1 96 ? 1.229 -3.919 28.562 1.00 68.19 96 LYS A C 1
ATOM 768 O O . LYS A 1 96 ? 1.787 -3.248 29.422 1.00 68.19 96 LYS A O 1
ATOM 773 N N . GLU A 1 97 ? 1.777 -4.200 27.380 1.00 82.00 97 GLU A N 1
ATOM 774 C CA . GLU A 1 97 ? 3.148 -3.841 26.994 1.00 82.00 97 GLU A CA 1
ATOM 775 C C . GLU A 1 97 ? 3.249 -2.616 26.077 1.00 82.00 97 GLU A C 1
ATOM 777 O O . GLU A 1 97 ? 4.308 -1.999 26.028 1.00 82.00 97 GLU A 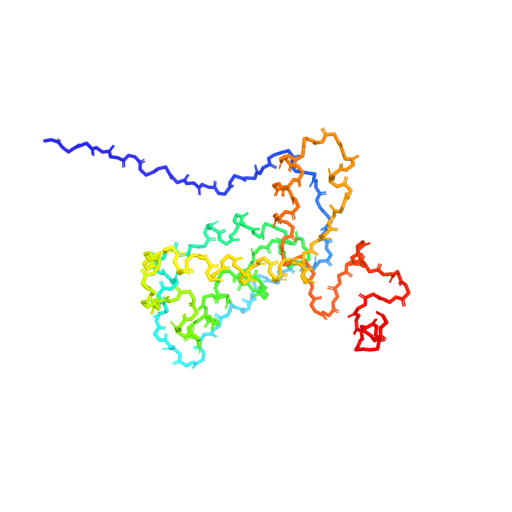O 1
ATOM 782 N N . TYR A 1 98 ? 2.175 -2.266 25.362 1.00 80.06 98 TYR A N 1
ATOM 783 C CA . TYR A 1 98 ? 2.161 -1.180 24.378 1.00 80.06 98 TYR A CA 1
ATOM 784 C C . TYR A 1 98 ? 0.970 -0.261 24.607 1.00 80.06 98 TYR A C 1
ATOM 786 O O . TYR A 1 98 ? -0.115 -0.726 24.968 1.00 80.06 98 TYR A O 1
ATOM 794 N N . GLU A 1 99 ? 1.151 1.024 24.317 1.00 85.56 99 GLU A N 1
ATOM 795 C CA . GLU A 1 99 ? 0.030 1.951 24.214 1.00 85.56 99 GLU A CA 1
ATOM 796 C C . GLU A 1 99 ? -0.886 1.538 23.049 1.00 85.56 99 GLU A C 1
ATOM 798 O O . GLU A 1 99 ? -0.437 0.982 22.040 1.00 85.56 99 GLU A O 1
ATOM 803 N N . ALA A 1 100 ? -2.183 1.836 23.153 1.00 83.25 100 ALA A N 1
ATOM 804 C CA . ALA A 1 100 ? -3.169 1.416 22.152 1.00 83.25 100 ALA A CA 1
ATOM 805 C C . ALA A 1 100 ? -2.792 1.866 20.724 1.00 83.25 100 ALA A C 1
ATOM 807 O O . ALA A 1 100 ? -2.855 1.078 19.782 1.00 83.25 100 ALA A O 1
ATOM 808 N N . TRP A 1 101 ? -2.317 3.106 20.572 1.00 86.19 101 TRP A N 1
ATOM 809 C CA . TRP A 1 101 ? -1.908 3.657 19.277 1.00 86.19 101 TRP A CA 1
ATOM 810 C C . TRP A 1 101 ? -0.649 2.982 18.705 1.00 86.19 101 TRP A C 1
ATOM 812 O O . TRP A 1 101 ? -0.520 2.860 17.486 1.00 86.19 101 TRP A O 1
ATOM 822 N N . GLU A 1 102 ? 0.282 2.536 19.557 1.00 88.44 102 GLU A N 1
ATOM 823 C CA . GLU A 1 102 ? 1.490 1.822 19.122 1.00 88.44 102 GLU A CA 1
ATOM 824 C C . GLU A 1 102 ? 1.108 0.464 18.550 1.00 88.44 102 GLU A C 1
ATOM 826 O O . GLU A 1 102 ? 1.583 0.072 17.483 1.00 88.44 102 GLU A O 1
ATOM 831 N N . HIS A 1 103 ? 0.208 -0.235 19.242 1.00 86.00 103 HIS A N 1
ATOM 832 C CA . HIS A 1 103 ? -0.267 -1.542 18.821 1.00 86.00 103 HIS A CA 1
ATOM 833 C C . HIS A 1 103 ? -1.015 -1.472 17.484 1.00 86.00 103 HIS A C 1
ATOM 835 O O . HIS A 1 103 ? -0.675 -2.210 16.560 1.00 86.00 103 HIS A O 1
ATOM 841 N N . GLN A 1 104 ? -1.951 -0.526 17.348 1.00 88.62 104 GLN A N 1
ATOM 842 C CA . GLN A 1 104 ? -2.706 -0.292 16.111 1.00 88.62 104 GLN A CA 1
ATOM 843 C C . GLN A 1 104 ? -1.790 -0.051 14.909 1.00 88.62 104 GLN A C 1
ATOM 845 O O . GLN A 1 104 ? -1.939 -0.677 13.859 1.00 88.62 104 GLN A O 1
ATOM 850 N N . ARG A 1 105 ? -0.815 0.854 15.057 1.00 91.62 105 ARG A N 1
ATOM 851 C CA . ARG A 1 105 ? 0.107 1.193 13.966 1.00 91.62 105 ARG A CA 1
ATOM 852 C C . ARG A 1 105 ? 1.040 0.042 13.631 1.00 91.62 105 ARG A C 1
ATOM 854 O O . ARG A 1 105 ? 1.345 -0.162 12.460 1.00 91.62 105 ARG A O 1
ATOM 861 N N . ARG A 1 106 ? 1.478 -0.717 14.638 1.00 90.38 106 ARG A N 1
ATOM 862 C CA . ARG A 1 106 ? 2.326 -1.894 14.445 1.00 90.38 106 ARG A CA 1
ATOM 863 C C . ARG A 1 106 ? 1.603 -2.997 13.676 1.00 90.38 106 ARG A C 1
ATOM 865 O O . ARG A 1 106 ? 2.232 -3.602 12.815 1.00 90.38 106 ARG A O 1
ATOM 872 N N . ASP A 1 107 ? 0.331 -3.249 13.968 1.00 89.50 107 ASP A N 1
ATOM 873 C CA . ASP A 1 107 ? -0.472 -4.261 13.267 1.00 89.50 107 ASP A CA 1
ATOM 874 C C . ASP A 1 107 ? -0.585 -3.935 11.768 1.00 89.50 107 ASP A C 1
ATOM 876 O O . ASP A 1 107 ? -0.216 -4.733 10.905 1.00 89.50 107 ASP A O 1
ATOM 880 N N . VAL A 1 108 ? -0.947 -2.688 11.456 1.00 93.06 108 VAL A N 1
ATOM 881 C CA . VAL A 1 108 ? -1.033 -2.196 10.072 1.00 93.06 108 VAL A CA 1
ATOM 882 C C . VAL A 1 108 ? 0.335 -2.202 9.378 1.00 93.06 108 VAL A C 1
ATOM 884 O O . VAL A 1 108 ? 0.441 -2.618 8.225 1.00 93.06 108 VAL A O 1
ATOM 887 N N . ALA A 1 109 ? 1.400 -1.788 10.072 1.00 92.69 109 ALA A N 1
ATOM 888 C CA . ALA A 1 109 ? 2.756 -1.811 9.525 1.00 92.69 109 ALA A CA 1
ATOM 889 C C . ALA A 1 109 ? 3.236 -3.240 9.225 1.00 92.69 109 ALA A C 1
ATOM 891 O O . ALA A 1 109 ? 3.827 -3.475 8.174 1.00 92.69 109 ALA A O 1
ATOM 892 N N . ALA A 1 110 ? 2.960 -4.200 10.112 1.00 92.19 110 ALA A N 1
ATOM 893 C CA . ALA A 1 110 ? 3.313 -5.602 9.907 1.00 92.19 110 ALA A CA 1
ATOM 894 C C . ALA A 1 110 ? 2.531 -6.215 8.737 1.00 92.19 110 ALA A C 1
ATOM 896 O O . ALA A 1 110 ? 3.120 -6.902 7.900 1.00 92.19 110 ALA A O 1
ATOM 897 N N . PHE A 1 111 ? 1.232 -5.919 8.632 1.00 92.75 111 PHE A N 1
ATOM 898 C CA . PHE A 1 111 ? 0.418 -6.319 7.486 1.00 92.75 111 PHE A CA 1
ATOM 899 C C . PHE A 1 111 ? 1.016 -5.811 6.171 1.00 92.75 111 PHE A C 1
ATOM 901 O O . PHE A 1 111 ? 1.219 -6.595 5.241 1.00 92.75 111 PHE A O 1
ATOM 908 N N . PHE A 1 112 ? 1.356 -4.521 6.102 1.00 92.50 112 PHE A N 1
ATOM 909 C CA . PHE A 1 112 ? 1.958 -3.963 4.898 1.00 92.50 112 PHE A CA 1
ATOM 910 C C . PHE A 1 112 ? 3.343 -4.535 4.620 1.00 92.50 112 PHE A C 1
ATOM 912 O O . PHE A 1 112 ? 3.610 -4.851 3.471 1.00 92.50 112 PHE A O 1
ATOM 919 N N . ALA A 1 113 ? 4.196 -4.757 5.621 1.00 89.88 113 ALA A N 1
ATOM 920 C CA . ALA A 1 113 ? 5.505 -5.376 5.405 1.00 89.88 113 ALA A CA 1
ATOM 921 C C . ALA A 1 113 ? 5.393 -6.737 4.692 1.00 89.88 113 ALA A C 1
ATOM 923 O O . ALA A 1 113 ? 6.124 -6.997 3.737 1.00 89.88 113 ALA A O 1
ATOM 924 N N . HIS A 1 114 ? 4.430 -7.569 5.097 1.00 87.19 114 HIS A N 1
ATOM 925 C CA . HIS A 1 114 ? 4.159 -8.834 4.416 1.00 87.19 114 HIS A CA 1
ATOM 926 C C . HIS A 1 114 ? 3.565 -8.626 3.022 1.00 87.19 114 HIS A C 1
ATOM 928 O O . HIS A 1 114 ? 4.039 -9.218 2.058 1.00 87.19 114 HIS A O 1
ATOM 934 N N . ALA A 1 115 ? 2.575 -7.747 2.879 1.00 86.38 115 ALA A N 1
ATOM 935 C CA . ALA A 1 115 ? 1.982 -7.467 1.577 1.00 86.38 115 ALA A CA 1
ATOM 936 C C . ALA A 1 115 ? 3.000 -6.911 0.561 1.00 86.38 115 ALA A C 1
ATOM 938 O O . ALA A 1 115 ? 2.959 -7.274 -0.613 1.00 86.38 115 ALA A O 1
ATOM 939 N N . LEU A 1 116 ? 3.930 -6.066 1.012 1.00 86.44 116 LEU A N 1
ATOM 940 C CA . LEU A 1 116 ? 5.035 -5.517 0.227 1.00 86.44 116 LEU A CA 1
ATOM 941 C C . LEU A 1 116 ? 5.987 -6.611 -0.246 1.00 86.44 116 LEU A C 1
ATOM 943 O O . LEU A 1 116 ? 6.365 -6.619 -1.412 1.00 86.44 116 LEU A O 1
ATOM 947 N N . GLN A 1 117 ? 6.344 -7.547 0.632 1.00 83.62 117 GLN A N 1
ATOM 948 C CA . GLN A 1 117 ? 7.170 -8.687 0.251 1.00 83.62 117 GLN A CA 1
ATOM 949 C C . GLN A 1 117 ? 6.511 -9.496 -0.878 1.00 83.62 117 GLN A C 1
ATOM 951 O O . GLN A 1 117 ? 7.179 -9.838 -1.854 1.00 83.62 117 GLN A O 1
ATOM 956 N N . GLU A 1 118 ? 5.204 -9.747 -0.775 1.00 79.31 118 GLU A N 1
ATOM 957 C CA . GLU A 1 118 ? 4.453 -10.553 -1.747 1.00 79.31 118 GLU A CA 1
ATOM 958 C C . GLU A 1 118 ? 4.175 -9.820 -3.071 1.00 79.31 118 GLU A C 1
ATOM 960 O O . GLU A 1 118 ? 4.218 -10.421 -4.142 1.00 79.31 118 GLU A O 1
ATOM 965 N N . THR A 1 119 ? 3.871 -8.519 -3.020 1.00 85.38 119 THR A N 1
ATOM 966 C CA . THR A 1 119 ? 3.303 -7.770 -4.165 1.00 85.38 119 THR A CA 1
ATOM 967 C C . THR A 1 119 ? 4.111 -6.543 -4.580 1.00 85.38 119 THR A C 1
ATOM 969 O O . THR A 1 119 ? 3.718 -5.815 -5.493 1.00 85.38 119 THR A O 1
ATOM 972 N N . GLY A 1 120 ? 5.240 -6.283 -3.930 1.00 87.94 120 GLY A N 1
ATOM 973 C CA . GLY A 1 120 ? 6.119 -5.172 -4.259 1.00 87.94 120 GLY A CA 1
ATOM 974 C C . GLY A 1 120 ? 6.826 -5.344 -5.604 1.00 87.94 120 GLY A C 1
ATOM 975 O O . GLY A 1 120 ? 6.976 -6.452 -6.123 1.00 87.94 120 GLY A O 1
ATOM 976 N N . GLU A 1 121 ? 7.296 -4.225 -6.151 1.00 88.38 121 GLU A N 1
ATOM 977 C CA . GLU A 1 121 ? 8.179 -4.162 -7.319 1.00 88.38 121 GLU A CA 1
ATOM 978 C C . GLU A 1 121 ? 9.458 -4.964 -7.063 1.00 88.38 121 GLU A C 1
ATOM 980 O O . GLU A 1 121 ? 9.962 -5.632 -7.964 1.00 88.38 121 GLU A O 1
ATOM 985 N N . ASN A 1 122 ? 9.924 -4.968 -5.804 1.00 86.00 122 ASN A N 1
ATOM 986 C CA . ASN A 1 122 ? 11.025 -5.808 -5.349 1.00 86.00 122 ASN A CA 1
ATOM 987 C C . ASN A 1 122 ? 12.306 -5.593 -6.188 1.00 86.00 122 ASN A C 1
ATOM 989 O O . ASN A 1 122 ? 13.038 -6.531 -6.524 1.00 86.00 122 ASN A O 1
ATOM 993 N N . ASP A 1 123 ? 12.567 -4.329 -6.538 1.00 88.62 123 ASP A N 1
ATOM 994 C CA . ASP A 1 123 ? 13.687 -3.926 -7.383 1.00 88.62 123 ASP A CA 1
ATOM 995 C C . ASP A 1 123 ? 15.000 -3.868 -6.589 1.00 88.62 123 ASP A C 1
ATOM 997 O O . ASP A 1 123 ? 15.355 -2.868 -5.963 1.00 88.62 123 ASP A O 1
ATOM 1001 N N . LEU A 1 124 ? 15.757 -4.964 -6.639 1.00 89.12 124 LEU A N 1
ATOM 1002 C CA . LEU A 1 124 ? 17.085 -5.059 -6.031 1.00 89.12 124 LEU A CA 1
ATOM 1003 C C . LEU A 1 124 ? 18.137 -4.164 -6.703 1.00 89.12 124 LEU A C 1
ATOM 1005 O O . LEU A 1 124 ? 19.192 -3.922 -6.110 1.00 89.12 124 LEU A O 1
ATOM 1009 N N . SER A 1 125 ? 17.891 -3.676 -7.924 1.00 90.56 125 SER A N 1
ATOM 1010 C CA . SER A 1 125 ? 18.852 -2.833 -8.642 1.00 90.56 125 SER A CA 1
ATOM 1011 C C . SER A 1 125 ? 19.070 -1.487 -7.946 1.00 90.56 125 SER A C 1
ATOM 1013 O O . SER A 1 125 ? 20.165 -0.930 -8.039 1.00 90.56 125 SER A O 1
ATOM 1015 N N . LEU A 1 126 ? 18.095 -1.032 -7.148 1.00 91.44 126 LEU A N 1
ATOM 1016 C CA . LEU A 1 126 ? 18.183 0.173 -6.320 1.00 91.44 126 LEU A CA 1
ATOM 1017 C C . LEU A 1 126 ? 19.410 0.156 -5.399 1.00 91.44 126 LEU A C 1
ATOM 1019 O O . LEU A 1 126 ? 20.099 1.168 -5.275 1.00 91.44 126 LEU A O 1
ATOM 1023 N N . TYR A 1 127 ? 19.743 -1.001 -4.824 1.00 92.19 127 TYR A N 1
ATOM 1024 C CA . TYR A 1 127 ? 20.891 -1.162 -3.923 1.00 92.19 127 TYR A CA 1
ATOM 1025 C C . TYR A 1 127 ? 22.245 -1.249 -4.642 1.00 92.19 127 TYR A C 1
ATOM 1027 O O . TYR A 1 127 ? 23.287 -1.149 -4.000 1.00 92.19 127 TYR A O 1
ATOM 1035 N N . ASN A 1 128 ? 22.236 -1.408 -5.967 1.00 91.81 128 ASN A N 1
ATOM 1036 C CA . ASN A 1 128 ? 23.425 -1.386 -6.823 1.00 91.81 128 ASN A CA 1
ATOM 1037 C C . ASN A 1 128 ? 23.520 -0.090 -7.651 1.00 91.81 128 ASN A C 1
ATOM 1039 O O . ASN A 1 128 ? 24.281 -0.024 -8.618 1.00 91.81 128 ASN A O 1
ATOM 1043 N N . SER A 1 129 ? 22.719 0.921 -7.308 1.00 90.88 129 SER A N 1
ATOM 1044 C CA . SER A 1 129 ? 22.661 2.206 -8.004 1.00 90.88 129 SER A CA 1
ATOM 1045 C C . SER A 1 129 ? 23.613 3.241 -7.383 1.00 90.88 129 SER A C 1
ATOM 1047 O O . SER A 1 129 ? 24.444 2.924 -6.534 1.00 90.88 129 SER A O 1
ATOM 1049 N N . SER A 1 130 ? 23.510 4.501 -7.818 1.00 93.06 130 SER A N 1
ATOM 1050 C CA . SER A 1 130 ? 24.225 5.626 -7.203 1.00 93.06 130 SER A CA 1
ATOM 1051 C C . SER A 1 130 ? 23.595 6.125 -5.897 1.00 93.06 130 SER A C 1
ATOM 1053 O O . SER A 1 130 ? 24.136 7.055 -5.301 1.00 93.06 130 SER A O 1
ATOM 1055 N N . LEU A 1 131 ? 22.450 5.571 -5.488 1.00 94.12 131 LEU A N 1
ATOM 1056 C CA . LEU A 1 131 ? 21.766 5.937 -4.250 1.00 94.12 131 LEU A CA 1
ATOM 1057 C C . LEU A 1 131 ? 22.548 5.454 -3.023 1.00 94.12 131 LEU A C 1
ATOM 1059 O O . LEU A 1 131 ? 23.201 4.408 -3.043 1.00 94.12 131 LEU A O 1
ATOM 1063 N N . SER A 1 132 ? 22.445 6.200 -1.927 1.00 95.44 132 SER A N 1
ATOM 1064 C CA . SER A 1 132 ? 22.840 5.697 -0.612 1.00 95.44 132 SER A CA 1
ATOM 1065 C C . SER A 1 132 ? 21.938 4.536 -0.176 1.00 95.44 132 SER A C 1
ATOM 1067 O O . SER A 1 132 ? 20.845 4.335 -0.701 1.00 95.44 132 SER A O 1
ATOM 1069 N N . LEU A 1 133 ? 22.378 3.768 0.826 1.00 93.81 133 LEU A N 1
ATOM 1070 C CA . LEU A 1 133 ? 21.594 2.647 1.355 1.00 93.81 133 LEU A CA 1
ATOM 1071 C C . LEU A 1 133 ? 20.221 3.089 1.895 1.00 93.81 133 LEU A C 1
ATOM 1073 O O . LEU A 1 133 ? 19.244 2.357 1.756 1.00 93.81 133 LEU A O 1
ATOM 1077 N N . GLU A 1 134 ? 20.158 4.276 2.502 1.00 93.06 134 GLU A N 1
ATOM 1078 C CA . GLU A 1 134 ? 18.927 4.861 3.039 1.00 93.06 134 GLU A CA 1
ATOM 1079 C C . GLU A 1 134 ? 17.973 5.264 1.909 1.00 93.06 134 GLU A C 1
ATOM 1081 O O . GLU A 1 134 ? 16.831 4.815 1.887 1.00 93.06 134 GLU A O 1
ATOM 1086 N N . GLU A 1 135 ? 18.465 6.004 0.911 1.00 93.56 135 GLU A N 1
ATOM 1087 C CA . GLU A 1 135 ? 17.683 6.387 -0.273 1.00 93.56 135 GLU A CA 1
ATOM 1088 C C . GLU A 1 135 ? 17.191 5.160 -1.055 1.00 93.56 135 GLU A C 1
ATOM 1090 O O . GLU A 1 135 ? 16.034 5.102 -1.470 1.00 93.56 135 GLU A O 1
ATOM 1095 N N . ALA A 1 136 ? 18.044 4.145 -1.223 1.00 93.38 136 ALA A N 1
ATOM 1096 C CA . ALA A 1 136 ? 17.658 2.890 -1.857 1.00 93.38 136 ALA A CA 1
ATOM 1097 C C . ALA A 1 136 ? 16.538 2.186 -1.074 1.00 93.38 136 ALA A C 1
ATOM 1099 O O . ALA A 1 136 ? 15.592 1.690 -1.684 1.00 93.38 136 ALA A O 1
ATOM 1100 N N . GLY A 1 137 ? 16.609 2.184 0.262 1.00 91.75 137 GLY A N 1
ATOM 1101 C CA . GLY A 1 137 ? 15.552 1.661 1.129 1.00 91.75 137 GLY A CA 1
ATOM 1102 C C . GLY A 1 137 ? 14.230 2.411 0.973 1.00 91.75 137 GLY A C 1
ATOM 1103 O O . GLY A 1 137 ? 13.195 1.779 0.764 1.00 91.75 137 GLY A O 1
ATOM 1104 N N . GLU A 1 138 ? 14.264 3.742 1.000 1.00 90.38 138 GLU A N 1
ATOM 1105 C CA . GLU A 1 138 ? 13.084 4.592 0.788 1.00 90.38 138 GLU A CA 1
ATOM 1106 C C . GLU A 1 138 ? 12.400 4.295 -0.556 1.00 90.38 138 GLU A C 1
ATOM 1108 O O . GLU A 1 138 ? 11.180 4.117 -0.621 1.00 90.38 138 GLU A O 1
ATOM 1113 N N . CYS A 1 139 ? 13.178 4.163 -1.633 1.00 90.94 139 CYS A N 1
ATOM 1114 C CA . CYS A 1 139 ? 12.632 3.832 -2.949 1.00 90.94 139 CYS A CA 1
ATOM 1115 C C . CYS A 1 139 ? 12.112 2.393 -3.036 1.00 90.94 139 CYS A C 1
ATOM 1117 O O . CYS A 1 139 ? 11.098 2.154 -3.697 1.00 90.94 139 CYS A O 1
ATOM 1119 N N . PHE A 1 140 ? 12.782 1.444 -2.377 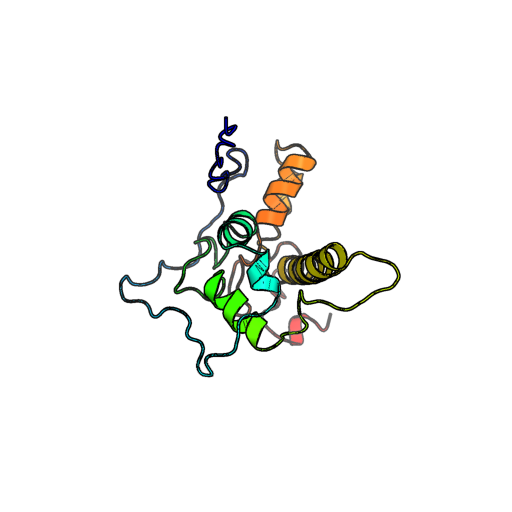1.00 91.25 140 PHE A N 1
ATOM 1120 C CA . PHE A 1 140 ? 12.403 0.033 -2.383 1.00 91.25 140 PHE A CA 1
ATOM 1121 C C . PHE A 1 140 ? 11.040 -0.178 -1.714 1.00 91.25 140 PHE A C 1
ATOM 1123 O O . PHE A 1 140 ? 10.148 -0.787 -2.307 1.00 91.25 140 PHE A O 1
ATOM 1130 N N . TYR A 1 141 ? 10.831 0.378 -0.516 1.00 88.06 141 TYR A N 1
ATOM 1131 C CA . TYR A 1 141 ? 9.580 0.183 0.228 1.00 88.06 141 TYR A CA 1
ATOM 1132 C C . TYR A 1 141 ? 8.383 0.931 -0.375 1.00 88.06 141 TYR A C 1
ATOM 1134 O O . TYR A 1 141 ? 7.249 0.474 -0.234 1.00 88.06 141 TYR A O 1
ATOM 1142 N N . ARG A 1 142 ? 8.621 2.010 -1.131 1.00 88.81 142 ARG A N 1
ATOM 1143 C CA . ARG A 1 142 ? 7.592 2.700 -1.934 1.00 88.81 142 ARG A CA 1
ATOM 1144 C C . ARG A 1 142 ? 7.171 1.934 -3.194 1.00 88.81 142 ARG A C 1
ATOM 1146 O O . ARG A 1 142 ? 6.217 2.322 -3.868 1.00 88.81 142 ARG A O 1
ATOM 1153 N N . GLY A 1 143 ? 7.843 0.827 -3.510 1.00 86.06 143 GLY A N 1
ATOM 1154 C CA . GLY A 1 143 ? 7.478 -0.098 -4.584 1.00 86.06 143 GLY A CA 1
ATOM 1155 C C . GLY A 1 143 ? 6.304 -1.019 -4.260 1.00 86.06 143 GLY A C 1
ATOM 1156 O O . GLY A 1 143 ? 6.133 -2.030 -4.928 1.00 86.06 143 GLY A O 1
ATOM 1157 N N . GLY A 1 144 ? 5.517 -0.730 -3.227 1.00 88.44 144 GLY A N 1
ATOM 1158 C CA . GLY A 1 144 ? 4.433 -1.594 -2.782 1.00 88.44 144 GLY A CA 1
ATOM 1159 C C . GLY A 1 144 ? 3.235 -1.718 -3.703 1.00 88.44 144 GLY A C 1
ATOM 1160 O O . GLY A 1 144 ? 2.919 -0.794 -4.449 1.00 88.44 144 GLY A O 1
ATOM 1161 N N . PHE A 1 145 ? 2.543 -2.860 -3.597 1.00 90.12 145 PHE A N 1
ATOM 1162 C CA . PHE A 1 145 ? 1.336 -3.173 -4.374 1.00 90.12 145 PHE A CA 1
ATOM 1163 C C . PHE A 1 145 ? 1.513 -2.984 -5.889 1.00 90.12 145 PHE A C 1
ATOM 1165 O O . PHE A 1 145 ? 0.568 -2.663 -6.615 1.00 90.12 145 PHE A O 1
ATOM 1172 N N . TYR A 1 146 ? 2.750 -3.145 -6.358 1.00 87.31 146 TYR A N 1
ATOM 1173 C CA . TYR A 1 146 ? 3.127 -2.959 -7.747 1.00 87.31 146 TYR A CA 1
ATOM 1174 C C . TYR A 1 146 ? 2.571 -4.088 -8.608 1.00 87.31 146 TYR A C 1
ATOM 1176 O O . TYR A 1 146 ? 1.976 -3.834 -9.648 1.00 87.31 146 TYR A O 1
ATOM 1184 N N . ASN A 1 147 ? 2.707 -5.331 -8.154 1.00 81.00 147 ASN A N 1
ATOM 1185 C CA . ASN A 1 147 ? 2.240 -6.515 -8.861 1.00 81.00 147 ASN A CA 1
ATOM 1186 C C . ASN A 1 147 ? 0.827 -6.917 -8.417 1.00 81.00 147 ASN A C 1
ATOM 1188 O O . ASN A 1 147 ? 0.463 -6.760 -7.252 1.00 81.00 147 ASN A O 1
ATOM 1192 N N . TRP A 1 148 ? 0.041 -7.484 -9.338 1.00 66.06 148 TRP A N 1
ATOM 1193 C CA . TRP A 1 148 ? -1.204 -8.182 -9.001 1.00 66.06 148 TRP A CA 1
ATOM 1194 C C . TRP A 1 148 ? -0.896 -9.667 -8.783 1.00 66.06 148 TRP A C 1
ATOM 1196 O O . TRP A 1 148 ? -0.051 -10.231 -9.476 1.00 66.06 148 TRP A O 1
ATOM 1206 N N . PHE A 1 149 ? -1.670 -10.339 -7.928 1.00 57.72 149 PHE A N 1
ATOM 1207 C CA . PHE A 1 149 ? -1.791 -11.810 -7.878 1.00 57.72 149 PHE A CA 1
ATOM 1208 C C . PHE A 1 149 ? -1.992 -12.524 -9.248 1.00 57.72 149 PHE A C 1
ATOM 1210 O O . PHE A 1 149 ? -1.899 -13.744 -9.297 1.00 57.72 149 PHE A O 1
ATOM 1217 N N . GLU A 1 150 ? -2.262 -11.817 -10.357 1.00 53.41 150 GLU A N 1
ATOM 1218 C CA . GLU A 1 150 ? -2.592 -12.393 -11.675 1.00 53.41 150 GLU A CA 1
ATOM 1219 C C . GLU A 1 150 ? -1.753 -11.817 -12.834 1.00 53.41 150 GLU A C 1
ATOM 1221 O O . GLU A 1 150 ? -2.008 -12.120 -14.001 1.00 53.41 150 GLU A O 1
ATOM 1226 N N . GLY A 1 151 ? -0.738 -10.995 -12.549 1.00 62.19 151 GLY A N 1
ATOM 1227 C CA . GLY A 1 151 ? 0.120 -10.432 -13.590 1.00 62.19 151 GLY A CA 1
ATOM 1228 C C . GLY A 1 151 ? 0.969 -9.257 -13.115 1.00 62.19 151 GLY A C 1
ATOM 1229 O O . GLY A 1 151 ? 0.559 -8.480 -12.257 1.00 62.19 151 GLY A O 1
ATOM 1230 N N . GLY A 1 152 ? 2.165 -9.151 -13.690 1.00 65.31 152 GLY A N 1
ATOM 1231 C CA . GLY A 1 152 ? 3.208 -8.179 -13.363 1.00 65.31 152 GLY A CA 1
ATOM 1232 C C . GLY A 1 152 ? 4.568 -8.685 -13.861 1.00 65.31 152 GLY A C 1
ATOM 1233 O O . GLY A 1 152 ? 4.655 -9.840 -14.296 1.00 65.31 152 GLY A O 1
ATOM 1234 N N . PRO A 1 153 ? 5.627 -7.858 -13.885 1.00 68.62 153 PRO A N 1
ATOM 1235 C CA . PRO A 1 153 ? 6.971 -8.353 -14.168 1.00 68.62 153 PRO A CA 1
ATOM 1236 C C . PRO A 1 153 ? 7.387 -9.439 -13.169 1.00 68.62 153 PRO A C 1
ATOM 1238 O O . PRO A 1 153 ? 7.034 -9.395 -11.991 1.00 68.62 153 PRO A O 1
ATOM 1241 N N . ASN A 1 154 ? 8.180 -10.406 -13.639 1.00 70.31 154 ASN A N 1
ATOM 1242 C CA . ASN A 1 154 ? 8.749 -11.425 -12.763 1.00 70.31 154 ASN A CA 1
ATOM 1243 C C . ASN A 1 154 ? 9.624 -10.753 -11.699 1.00 70.31 154 ASN A C 1
ATOM 1245 O O . ASN A 1 154 ? 10.578 -10.048 -12.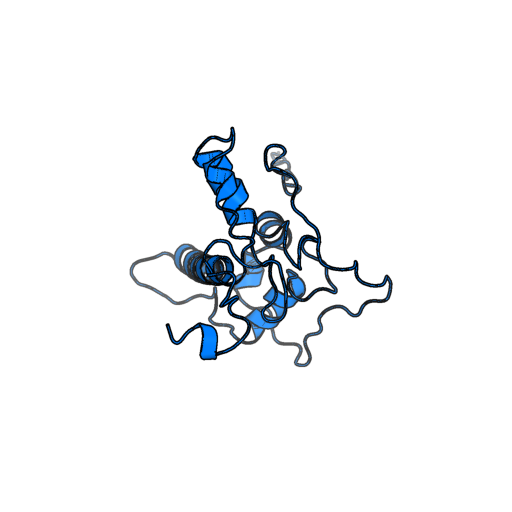037 1.00 70.31 154 ASN A O 1
ATOM 1249 N N . SER A 1 155 ? 9.312 -11.010 -10.429 1.00 70.94 155 SER A N 1
ATOM 1250 C CA . SER A 1 155 ? 10.130 -10.557 -9.305 1.00 70.94 155 SER A CA 1
ATOM 1251 C C . SER A 1 155 ? 11.565 -11.066 -9.445 1.00 70.94 155 SER A C 1
ATOM 1253 O O . SER A 1 155 ? 11.788 -12.230 -9.781 1.00 70.94 155 SER A O 1
ATOM 1255 N N . SER A 1 156 ? 12.542 -10.211 -9.130 1.00 71.56 156 SER A N 1
ATOM 1256 C CA . SER A 1 156 ? 13.965 -10.581 -9.115 1.00 71.56 156 SER A CA 1
ATOM 1257 C C . SER A 1 156 ? 14.294 -11.671 -8.082 1.00 71.56 156 SER A C 1
ATOM 1259 O O . SER A 1 156 ? 15.315 -12.349 -8.199 1.00 71.56 156 SER A O 1
ATOM 1261 N N . PHE A 1 157 ? 13.407 -11.878 -7.103 1.00 72.94 157 PHE A N 1
ATOM 1262 C CA . PHE A 1 157 ? 13.507 -12.939 -6.101 1.00 72.94 157 PHE A CA 1
ATOM 1263 C C . PHE A 1 157 ? 12.983 -14.297 -6.585 1.00 72.94 157 PHE A C 1
ATOM 1265 O O . PHE A 1 157 ? 13.202 -15.305 -5.913 1.00 72.94 157 PHE A O 1
ATOM 1272 N N . LEU A 1 158 ? 12.298 -14.346 -7.730 1.00 73.00 158 LEU A N 1
ATOM 1273 C CA . LEU A 1 158 ? 11.745 -15.571 -8.298 1.00 73.00 158 LEU A CA 1
ATOM 1274 C C . LEU A 1 158 ? 12.586 -16.035 -9.491 1.00 73.00 158 LEU A C 1
ATOM 1276 O O . LEU A 1 158 ? 13.106 -15.243 -10.278 1.00 73.00 158 LEU A O 1
ATOM 1280 N N . LEU A 1 159 ? 12.727 -17.353 -9.644 1.00 74.75 159 LEU A N 1
ATOM 1281 C CA . LEU A 1 159 ? 13.394 -17.918 -10.815 1.00 74.75 159 LEU A CA 1
ATOM 1282 C C . LEU A 1 159 ? 12.547 -17.626 -12.065 1.00 74.75 159 LEU A C 1
ATOM 1284 O O . LEU A 1 159 ? 11.351 -17.899 -12.041 1.00 74.75 159 LEU A O 1
ATOM 1288 N N . PRO A 1 160 ? 13.128 -17.190 -13.201 1.00 74.06 160 PRO A N 1
ATOM 1289 C CA . PRO A 1 160 ? 12.345 -16.877 -14.402 1.00 74.06 160 PRO A CA 1
ATOM 1290 C C . PRO A 1 160 ? 11.477 -18.034 -14.920 1.00 74.06 160 PRO A C 1
ATOM 1292 O O . PRO A 1 160 ? 10.445 -17.805 -15.541 1.00 74.06 160 PRO A O 1
ATOM 1295 N N . ALA A 1 161 ? 11.897 -19.277 -14.665 1.00 77.44 161 ALA A N 1
ATOM 1296 C CA . ALA A 1 161 ? 11.151 -20.483 -15.024 1.00 77.44 161 ALA A CA 1
ATOM 1297 C C . ALA A 1 161 ? 9.963 -20.786 -14.087 1.00 77.44 161 ALA A C 1
ATOM 1299 O O . ALA A 1 161 ? 9.131 -21.619 -14.435 1.00 77.44 161 ALA A O 1
ATOM 1300 N N . PHE A 1 162 ? 9.901 -20.137 -12.921 1.00 75.25 162 PHE A N 1
ATOM 1301 C CA . PHE A 1 162 ? 8.899 -20.324 -11.867 1.00 75.25 162 PHE A CA 1
ATOM 1302 C C . PHE A 1 162 ? 8.452 -18.948 -11.356 1.00 75.25 162 PHE A C 1
ATOM 1304 O O . PHE A 1 162 ? 8.848 -18.524 -10.270 1.00 75.25 162 PHE A O 1
ATOM 1311 N N . PRO A 1 163 ? 7.671 -18.214 -12.161 1.00 69.62 163 PRO A N 1
ATOM 1312 C CA . PRO A 1 163 ? 7.326 -16.826 -11.879 1.00 69.62 163 PRO A CA 1
ATOM 1313 C C . PRO A 1 163 ? 6.315 -16.656 -10.733 1.00 69.62 163 PRO A C 1
ATOM 1315 O O . PRO A 1 163 ? 5.991 -15.526 -10.386 1.00 69.62 163 PRO A O 1
ATOM 1318 N N . GLY A 1 164 ? 5.810 -17.747 -10.144 1.00 72.56 164 GLY A N 1
ATOM 1319 C CA . GLY A 1 164 ? 4.902 -17.703 -8.994 1.00 72.56 164 GLY A CA 1
ATOM 1320 C C . GLY A 1 164 ? 3.424 -17.595 -9.373 1.00 72.56 164 GLY A C 1
ATOM 1321 O O . GLY A 1 164 ? 2.582 -17.427 -8.497 1.00 72.56 164 GLY A O 1
ATOM 1322 N N . PHE A 1 165 ? 3.083 -17.728 -10.659 1.00 66.62 165 PHE A N 1
ATOM 1323 C CA . PHE A 1 165 ? 1.696 -17.650 -11.137 1.00 66.62 165 PHE A CA 1
ATOM 1324 C C . PHE A 1 165 ? 0.900 -18.936 -10.884 1.00 66.62 165 PHE A C 1
ATOM 1326 O O . PHE A 1 165 ? -0.317 -18.960 -11.065 1.00 66.62 165 PHE A O 1
ATOM 1333 N N . GLN A 1 166 ? 1.566 -20.032 -10.509 1.00 69.56 166 GLN A N 1
ATOM 1334 C CA . GLN A 1 166 ? 0.920 -21.315 -10.253 1.00 69.56 166 GLN A CA 1
ATOM 1335 C C . GLN A 1 166 ? 1.331 -21.892 -8.899 1.00 69.56 166 GLN A C 1
ATOM 1337 O O . GLN A 1 166 ? 2.482 -21.809 -8.490 1.00 69.56 166 GLN A O 1
ATOM 1342 N N . VAL A 1 167 ? 0.411 -22.607 -8.241 1.00 70.44 167 VAL A N 1
ATOM 1343 C CA . VAL A 1 167 ? 0.672 -23.300 -6.959 1.00 70.44 167 VAL A CA 1
ATOM 1344 C C . VAL A 1 167 ? 1.858 -24.273 -7.050 1.00 70.44 167 VAL A C 1
ATOM 1346 O O . VAL A 1 167 ? 2.519 -24.553 -6.053 1.00 70.44 167 VAL A O 1
ATOM 1349 N N . VAL A 1 168 ? 2.138 -24.817 -8.240 1.00 77.81 168 VAL A N 1
ATOM 1350 C CA . VAL A 1 168 ? 3.283 -25.713 -8.464 1.00 77.81 168 VAL A CA 1
ATOM 1351 C C . VAL A 1 168 ? 4.634 -25.001 -8.377 1.00 77.81 168 VAL A C 1
ATOM 1353 O O . VAL A 1 168 ? 5.622 -25.668 -8.072 1.00 77.81 168 VAL A O 1
ATOM 1356 N N . ASP A 1 169 ? 4.673 -23.683 -8.582 1.00 71.69 169 ASP A N 1
ATOM 1357 C CA . ASP A 1 169 ? 5.902 -22.887 -8.553 1.00 71.69 169 ASP A CA 1
ATOM 1358 C C . ASP A 1 169 ? 6.456 -22.768 -7.124 1.00 71.69 169 ASP A C 1
ATOM 1360 O O . ASP A 1 169 ? 7.666 -22.800 -6.936 1.00 71.69 169 ASP A O 1
ATOM 1364 N N . GLY A 1 170 ? 5.584 -22.739 -6.107 1.00 64.75 170 GLY A N 1
ATOM 1365 C CA . GLY A 1 170 ? 5.965 -22.668 -4.688 1.00 64.75 170 GLY A CA 1
ATOM 1366 C C . GLY A 1 170 ? 6.297 -24.012 -4.025 1.00 64.75 170 GLY A C 1
ATOM 1367 O O . GLY A 1 170 ? 6.543 -24.064 -2.824 1.00 64.75 170 GLY A O 1
ATOM 1368 N N . LYS A 1 171 ? 6.277 -25.130 -4.765 1.00 71.50 171 LYS A N 1
ATOM 1369 C CA . LYS A 1 171 ? 6.594 -26.471 -4.226 1.00 71.50 171 LYS A CA 1
ATOM 1370 C C . LYS A 1 171 ? 8.097 -26.789 -4.214 1.00 71.50 171 LYS A C 1
ATOM 1372 O O . LYS A 1 171 ? 8.451 -27.965 -4.100 1.00 71.50 171 LYS A O 1
ATOM 1377 N N . ARG A 1 172 ? 8.966 -25.795 -4.404 1.00 57.47 172 ARG A N 1
ATOM 1378 C CA . ARG A 1 172 ? 10.410 -25.983 -4.592 1.00 57.47 172 ARG A CA 1
ATOM 1379 C C . ARG A 1 172 ? 11.233 -25.140 -3.641 1.00 57.47 172 ARG A C 1
ATOM 1381 O O . ARG A 1 172 ? 10.842 -23.979 -3.413 1.00 57.47 172 ARG A O 1
#

Sequence (172 aa):
MIENATKKSLLATTLDFCPPHLVFAKPPDEDCESPRDPLNLKKSPIEEWFTKEMFEDLFPKANLGLGPHECLPYSYKSFILAARYFPEFGGETLNKEYEAWEHQRRDVAAFFAHALQETGENDLSLYNSSLSLEEAGECFYRGGFYNWFEGGPNSSFLLPAFPGFQVVDGKR

pLDDT: mean 82.1, std 16.32, range [30.28, 96.19]

InterPro domains:
  IPR023346 Lysozyme-like domain superfamily [SSF53955] (46-159)